Protein AF-A0A183HC62-F1 (afdb_monomer)

Secondary structure (DSSP, 8-state):
-PPPGGGGS-GGG----------TT-EEEEE--SSS-EEEEEE-SS-TT-EEEEEE-TT-EEEEEGGGGHHHHHTTSSEE-

pLDDT: mean 87.8, std 10.41, range [50.66, 97.88]

Structure (mmCIF, N/CA/C/O backbone):
data_AF-A0A183HC62-F1
#
_entry.id   AF-A0A183HC62-F1
#
loop_
_atom_site.group_PDB
_atom_site.id
_atom_site.type_symbol
_atom_site.label_atom_id
_atom_site.label_alt_id
_atom_site.label_comp_id
_atom_site.label_asym_id
_atom_site.label_entity_id
_atom_site.label_seq_id
_atom_site.pdbx_PDB_ins_code
_atom_site.Cartn_x
_atom_site.Cartn_y
_atom_site.Cartn_z
_atom_site.occupancy
_atom_site.B_iso_or_equiv
_atom_site.auth_seq_id
_atom_site.auth_comp_id
_atom_site.auth_asym_id
_atom_site.auth_atom_id
_atom_site.pdbx_PDB_model_num
ATOM 1 N N . MET A 1 1 ? -9.501 -11.568 -39.096 1.00 50.66 1 MET A N 1
ATOM 2 C CA . MET A 1 1 ? -8.403 -11.631 -38.112 1.00 50.66 1 MET A CA 1
ATOM 3 C C . MET A 1 1 ? -7.570 -10.389 -38.319 1.00 50.66 1 MET A C 1
ATOM 5 O O . MET A 1 1 ? -7.060 -10.208 -39.418 1.00 50.66 1 MET A O 1
ATOM 9 N N . GLU A 1 2 ? -7.538 -9.489 -37.344 1.00 54.34 2 GLU A N 1
ATOM 10 C CA . GLU A 1 2 ? -6.689 -8.301 -37.426 1.00 54.34 2 GLU A CA 1
ATOM 11 C C . GLU A 1 2 ? -5.229 -8.745 -37.299 1.00 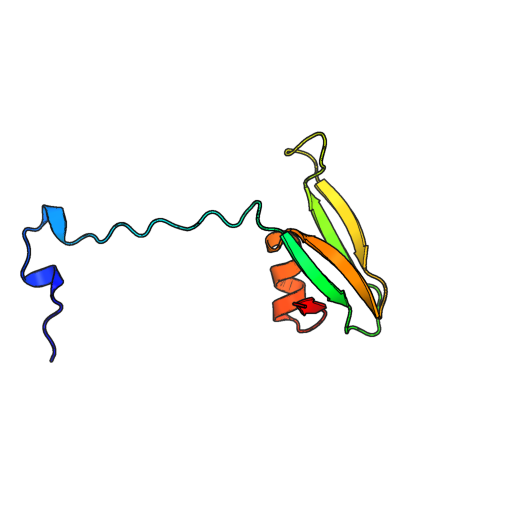54.34 2 GLU A C 1
ATOM 13 O O . GLU A 1 2 ? -4.842 -9.349 -36.302 1.00 54.34 2 GLU A O 1
ATOM 18 N N . THR A 1 3 ? -4.432 -8.525 -38.345 1.00 61.66 3 THR A N 1
ATOM 19 C CA . THR A 1 3 ? -2.984 -8.766 -38.306 1.00 61.66 3 THR A CA 1
ATOM 20 C C . THR A 1 3 ? -2.353 -7.824 -37.293 1.00 61.66 3 THR A C 1
ATOM 22 O O . THR A 1 3 ? -2.485 -6.604 -37.431 1.00 61.66 3 THR A O 1
ATOM 25 N N . ASN A 1 4 ? -1.661 -8.389 -36.304 1.00 79.00 4 ASN A N 1
ATOM 26 C CA . ASN A 1 4 ? -0.881 -7.652 -35.321 1.00 79.00 4 ASN A CA 1
ATOM 27 C C . ASN A 1 4 ? 0.103 -6.724 -36.056 1.00 79.00 4 ASN A C 1
ATOM 29 O O . ASN A 1 4 ? 0.893 -7.181 -36.882 1.00 79.00 4 ASN A O 1
ATOM 33 N N . PHE A 1 5 ? 0.051 -5.412 -35.797 1.00 82.81 5 PHE A N 1
ATOM 34 C CA . PHE A 1 5 ? 0.864 -4.442 -36.541 1.00 82.81 5 PHE A CA 1
ATOM 35 C C . PHE A 1 5 ? 2.375 -4.687 -36.376 1.00 82.81 5 PHE A C 1
ATOM 37 O O . PHE A 1 5 ? 3.153 -4.306 -37.251 1.00 82.81 5 PHE A O 1
ATOM 44 N N . LEU A 1 6 ? 2.779 -5.360 -35.292 1.00 81.44 6 LEU A N 1
ATOM 45 C CA . LEU A 1 6 ? 4.165 -5.745 -35.038 1.00 81.44 6 LEU A CA 1
ATOM 46 C C . LEU A 1 6 ? 4.700 -6.712 -36.104 1.00 81.44 6 LEU A C 1
ATOM 48 O O . LEU A 1 6 ? 5.882 -6.681 -36.416 1.00 81.44 6 LEU A O 1
ATOM 52 N N . GLU A 1 7 ? 3.847 -7.508 -36.751 1.00 85.12 7 GLU A N 1
ATOM 53 C CA . GLU A 1 7 ? 4.260 -8.412 -37.836 1.00 85.12 7 GLU A CA 1
ATOM 54 C C . GLU A 1 7 ? 4.647 -7.659 -39.122 1.00 85.12 7 GLU A C 1
ATOM 56 O O . GLU A 1 7 ? 5.270 -8.228 -40.016 1.00 85.12 7 GLU A O 1
ATOM 61 N N . ARG A 1 8 ? 4.302 -6.366 -39.223 1.00 86.62 8 ARG A N 1
ATOM 62 C CA . ARG A 1 8 ? 4.585 -5.511 -40.389 1.00 86.62 8 ARG A CA 1
ATOM 63 C C . ARG A 1 8 ? 5.887 -4.718 -40.272 1.00 86.62 8 ARG A C 1
ATOM 65 O O . ARG A 1 8 ? 6.259 -4.035 -41.224 1.00 86.62 8 ARG A O 1
ATOM 72 N N . ILE A 1 9 ? 6.563 -4.778 -39.127 1.00 87.19 9 ILE A N 1
ATOM 73 C CA . ILE A 1 9 ? 7.824 -4.070 -38.873 1.00 87.19 9 ILE A CA 1
ATOM 74 C C . ILE A 1 9 ? 9.002 -5.055 -38.776 1.00 87.19 9 ILE A C 1
ATOM 76 O O . ILE A 1 9 ? 8.795 -6.236 -38.479 1.00 87.19 9 ILE A O 1
ATOM 80 N N . PRO A 1 10 ? 10.244 -4.599 -39.046 1.00 88.12 10 PRO A N 1
ATOM 81 C CA . PRO A 1 10 ? 11.433 -5.448 -39.011 1.00 88.12 10 PRO A CA 1
ATOM 82 C C . PRO A 1 10 ? 11.560 -6.236 -37.698 1.00 88.12 10 PRO A C 1
ATOM 84 O O . PRO A 1 10 ? 11.272 -5.663 -36.647 1.00 88.12 10 PRO A O 1
ATOM 87 N N . PRO A 1 11 ? 12.054 -7.494 -37.716 1.00 84.31 11 PRO A N 1
ATOM 88 C CA . PRO A 1 11 ? 12.150 -8.359 -36.532 1.00 84.31 11 PRO A CA 1
ATOM 89 C C . PRO A 1 11 ? 12.810 -7.713 -35.305 1.00 84.31 11 PRO A C 1
ATOM 91 O O . PRO A 1 11 ? 12.417 -7.975 -34.171 1.00 84.31 11 PRO A O 1
ATOM 94 N N . SER A 1 12 ? 13.782 -6.824 -35.522 1.00 84.69 12 SER A N 1
ATOM 95 C CA . SER A 1 12 ? 14.477 -6.079 -34.467 1.00 84.69 12 SER A CA 1
ATOM 96 C C . SER A 1 12 ? 13.610 -5.039 -33.743 1.00 84.69 12 SER A C 1
ATOM 98 O O . SER A 1 12 ? 13.974 -4.618 -32.650 1.00 84.69 12 SER A O 1
ATOM 100 N N . LEU A 1 13 ? 12.478 -4.634 -34.327 1.00 83.75 13 LEU A N 1
ATOM 101 C CA . LEU A 1 13 ? 11.555 -3.617 -33.810 1.00 83.75 13 LEU A CA 1
ATOM 102 C C . LEU A 1 13 ? 10.204 -4.198 -33.367 1.00 83.75 13 LEU A C 1
ATOM 104 O O . LEU A 1 13 ? 9.353 -3.461 -32.884 1.00 83.75 13 LEU A O 1
ATOM 108 N N . GLN A 1 14 ? 10.000 -5.514 -33.482 1.00 87.81 14 GLN A N 1
ATOM 109 C CA . GLN A 1 14 ? 8.743 -6.177 -33.094 1.00 87.81 14 GLN A CA 1
ATOM 110 C C . GLN A 1 14 ? 8.521 -6.226 -31.575 1.00 87.81 14 GLN A C 1
ATOM 112 O O . GLN A 1 14 ? 7.480 -6.687 -31.113 1.00 87.81 14 GLN A O 1
ATOM 117 N N . ARG A 1 15 ? 9.497 -5.768 -30.783 1.00 82.88 15 ARG A N 1
ATOM 118 C CA . ARG A 1 15 ? 9.395 -5.674 -29.328 1.00 82.88 15 ARG A CA 1
ATOM 119 C C . ARG A 1 15 ? 9.066 -4.244 -28.939 1.00 82.88 15 ARG A C 1
ATOM 121 O O . ARG A 1 15 ? 9.883 -3.345 -29.120 1.00 82.88 15 ARG A O 1
ATOM 128 N N . LEU A 1 16 ? 7.890 -4.057 -28.357 1.00 79.50 16 LEU A N 1
ATOM 129 C CA . LEU A 1 16 ? 7.569 -2.824 -27.657 1.00 79.50 16 LEU A CA 1
ATOM 130 C C . LEU A 1 16 ? 8.308 -2.835 -26.313 1.00 79.50 16 LEU A C 1
ATOM 132 O O . LEU A 1 16 ? 8.163 -3.805 -25.565 1.00 79.50 16 LEU A O 1
ATOM 136 N N . PRO A 1 17 ? 9.110 -1.808 -25.988 1.00 75.50 17 PRO A N 1
ATOM 137 C CA . PRO A 1 17 ? 9.683 -1.693 -24.660 1.00 75.50 17 PRO A CA 1
ATOM 138 C C . PRO A 1 17 ? 8.546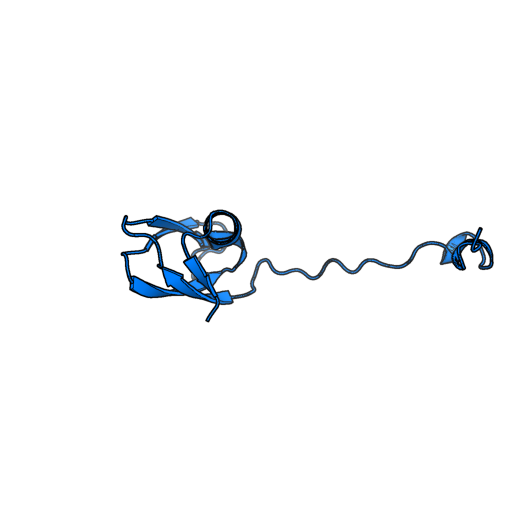 -1.486 -23.659 1.00 75.50 17 PRO A C 1
ATOM 140 O O . PRO A 1 17 ? 7.923 -0.429 -23.604 1.00 75.50 17 PRO A O 1
ATOM 143 N N . THR A 1 18 ? 8.267 -2.508 -22.858 1.00 72.94 18 THR A N 1
ATOM 144 C CA . THR A 1 18 ? 7.463 -2.362 -21.650 1.00 72.94 18 THR A CA 1
ATOM 145 C C . THR A 1 18 ? 8.383 -1.781 -20.589 1.00 72.94 18 THR A C 1
ATOM 147 O O . THR A 1 18 ? 9.071 -2.522 -19.887 1.00 72.94 18 THR A O 1
ATOM 150 N N . ALA A 1 19 ? 8.471 -0.454 -20.514 1.00 71.00 19 ALA A N 1
ATOM 151 C CA . ALA A 1 19 ? 9.046 0.176 -19.336 1.00 71.00 19 ALA A CA 1
ATOM 152 C C . ALA A 1 19 ? 8.121 -0.177 -18.166 1.00 71.00 19 ALA A C 1
ATOM 154 O O . ALA A 1 19 ? 7.033 0.382 -18.044 1.00 71.00 19 ALA A O 1
ATOM 155 N N . ALA A 1 20 ? 8.505 -1.178 -17.372 1.00 72.25 20 ALA A N 1
ATOM 156 C CA . ALA A 1 20 ? 7.837 -1.436 -16.111 1.00 72.25 20 ALA A CA 1
ATOM 157 C C . ALA A 1 20 ? 8.024 -0.175 -15.266 1.00 72.25 20 ALA A C 1
ATOM 159 O O . ALA A 1 20 ? 9.157 0.221 -14.988 1.00 72.25 20 ALA A O 1
ATOM 160 N N . LEU A 1 21 ? 6.921 0.500 -14.951 1.00 77.50 21 LEU A N 1
ATOM 161 C CA . LEU A 1 21 ? 6.963 1.637 -14.052 1.00 77.50 21 LEU A CA 1
ATOM 162 C C . LEU A 1 21 ? 7.334 1.099 -12.670 1.00 77.50 21 LEU A C 1
ATOM 164 O O . LEU A 1 21 ? 6.625 0.253 -12.126 1.00 77.50 21 LEU A O 1
ATOM 168 N N . ASP A 1 22 ? 8.460 1.554 -12.133 1.00 79.94 22 ASP A N 1
ATOM 169 C CA . ASP A 1 22 ? 8.866 1.191 -10.784 1.00 79.94 22 ASP A CA 1
ATOM 170 C C . ASP A 1 22 ? 7.992 1.943 -9.774 1.00 79.94 22 ASP A C 1
ATOM 172 O O . ASP A 1 22 ? 8.138 3.147 -9.578 1.00 79.94 22 ASP A O 1
ATOM 176 N N . MET A 1 23 ? 7.050 1.223 -9.1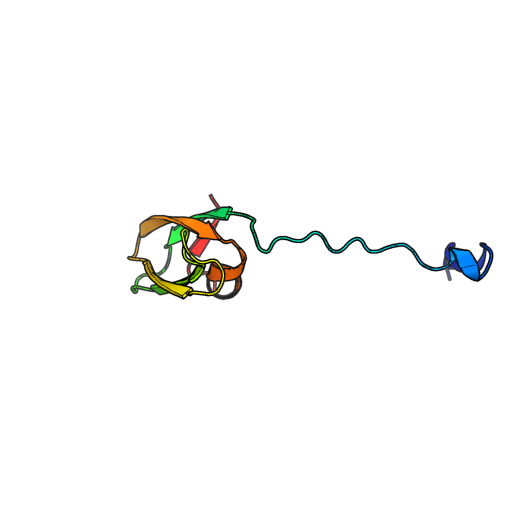65 1.00 79.69 23 MET A N 1
ATOM 177 C CA . MET A 1 23 ? 6.153 1.742 -8.129 1.00 79.69 23 MET A CA 1
ATOM 178 C C . MET A 1 23 ? 6.642 1.414 -6.711 1.00 79.69 23 MET A C 1
ATOM 180 O O . MET A 1 23 ? 5.908 1.637 -5.750 1.00 79.69 23 MET A O 1
ATOM 184 N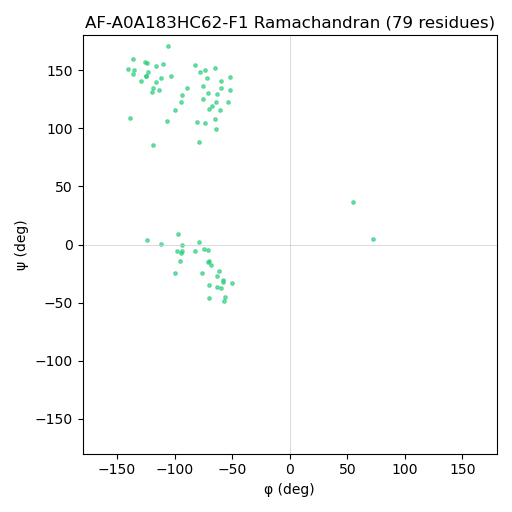 N . SER A 1 24 ? 7.862 0.884 -6.553 1.00 77.06 24 SER A N 1
ATOM 185 C CA . SER A 1 24 ? 8.402 0.482 -5.245 1.00 77.06 24 SER A CA 1
ATOM 186 C C . SER A 1 24 ? 8.451 1.634 -4.234 1.00 77.06 24 SER A C 1
ATOM 188 O O . SER A 1 24 ? 8.273 1.418 -3.035 1.00 77.06 24 SER A O 1
ATOM 190 N N . ALA A 1 25 ? 8.632 2.864 -4.723 1.00 75.56 25 ALA A N 1
ATOM 191 C CA . ALA A 1 25 ? 8.693 4.077 -3.915 1.00 75.56 25 ALA A CA 1
ATOM 192 C C . ALA A 1 25 ? 7.366 4.857 -3.846 1.00 75.56 25 ALA A C 1
ATOM 194 O O . ALA A 1 25 ? 7.287 5.843 -3.108 1.00 75.56 25 ALA A O 1
ATOM 195 N N . GLU A 1 26 ? 6.337 4.448 -4.595 1.00 88.19 26 GLU A N 1
ATOM 196 C CA . GLU A 1 26 ? 5.084 5.198 -4.680 1.00 88.19 26 GLU A CA 1
ATOM 197 C C . GLU A 1 26 ? 4.318 5.095 -3.359 1.00 88.19 26 GLU A C 1
ATOM 199 O O . GLU A 1 26 ? 4.119 4.006 -2.812 1.00 88.19 26 GLU A O 1
ATOM 204 N N . ARG A 1 27 ? 3.885 6.240 -2.826 1.00 91.44 27 ARG A N 1
ATOM 205 C CA . ARG A 1 27 ? 3.162 6.321 -1.554 1.00 91.44 27 ARG A CA 1
ATOM 206 C C . ARG A 1 27 ? 1.757 6.838 -1.775 1.00 91.44 27 ARG A C 1
ATOM 208 O O . ARG A 1 27 ? 1.538 7.785 -2.519 1.00 91.44 27 ARG A O 1
ATOM 215 N N . VAL A 1 28 ? 0.820 6.239 -1.060 1.00 94.62 28 VAL A N 1
ATOM 216 C CA . VAL A 1 28 ? -0.606 6.524 -1.166 1.00 94.62 28 VAL A CA 1
ATOM 217 C C . VAL A 1 28 ? -1.174 6.922 0.186 1.00 94.62 28 VAL A C 1
ATOM 219 O O . VAL A 1 28 ? -0.632 6.573 1.240 1.00 94.62 28 VAL A O 1
ATOM 222 N N . ILE A 1 29 ? -2.277 7.665 0.146 1.00 97.38 29 ILE A N 1
ATOM 223 C CA . ILE A 1 29 ? -3.098 7.939 1.320 1.00 97.38 29 ILE A CA 1
ATOM 224 C C . ILE A 1 29 ? -4.197 6.882 1.360 1.00 97.38 29 ILE A C 1
ATOM 226 O O . ILE A 1 29 ? -4.889 6.660 0.366 1.00 97.38 29 ILE A O 1
ATOM 230 N N . ILE A 1 30 ? -4.339 6.224 2.507 1.00 97.25 30 ILE A N 1
ATOM 231 C CA . ILE A 1 30 ? -5.358 5.199 2.719 1.00 97.25 30 ILE A CA 1
ATOM 232 C C . ILE A 1 30 ? -6.215 5.494 3.936 1.00 97.25 30 ILE A C 1
ATOM 234 O O . ILE A 1 30 ? -5.762 6.142 4.876 1.00 97.25 30 ILE A O 1
ATOM 238 N N . GLU A 1 31 ? -7.412 4.923 3.949 1.00 97.75 31 GLU A N 1
ATOM 239 C CA . GLU A 1 31 ? -8.249 4.773 5.135 1.00 97.75 31 GLU A CA 1
ATOM 240 C C . GLU A 1 31 ? -8.500 3.288 5.410 1.00 97.75 31 GLU A C 1
ATOM 242 O O . GLU A 1 31 ? -8.824 2.522 4.498 1.00 97.75 31 GLU A O 1
ATOM 247 N N . VAL A 1 32 ? -8.376 2.878 6.672 1.00 97.44 32 VAL A N 1
ATOM 248 C CA . VAL A 1 32 ? -8.651 1.503 7.107 1.00 97.44 32 VAL A CA 1
ATOM 249 C C . VAL A 1 32 ? -10.158 1.318 7.274 1.00 97.44 32 VAL A C 1
ATOM 251 O O . VAL A 1 32 ? -10.741 1.789 8.248 1.00 97.44 32 VAL A O 1
ATOM 254 N N . ASN A 1 33 ? -10.798 0.616 6.340 1.00 95.00 33 ASN A N 1
ATOM 255 C CA . ASN A 1 33 ? -12.237 0.329 6.381 1.00 95.00 33 ASN A CA 1
ATOM 256 C C . ASN A 1 33 ? -12.566 -1.025 7.046 1.00 95.00 33 ASN A C 1
ATOM 258 O O . ASN A 1 33 ? -13.742 -1.373 7.161 1.00 95.00 33 ASN A O 1
ATOM 262 N N . ASN A 1 34 ? -11.561 -1.783 7.504 1.00 93.75 34 ASN A N 1
ATOM 263 C CA . ASN A 1 34 ? -11.773 -3.000 8.285 1.00 93.75 34 ASN A CA 1
ATOM 264 C C . ASN A 1 34 ? -12.132 -2.697 9.755 1.00 93.75 34 ASN A C 1
ATOM 266 O O . ASN A 1 34 ? -11.639 -1.749 10.360 1.00 93.75 34 ASN A O 1
ATOM 270 N N . ASN A 1 35 ? -12.940 -3.568 10.365 1.00 91.88 35 ASN A N 1
ATOM 271 C CA . ASN A 1 35 ? -13.363 -3.490 11.768 1.00 91.88 35 ASN A CA 1
ATOM 272 C C . ASN A 1 35 ? -12.327 -4.068 12.750 1.00 91.88 35 ASN A C 1
ATOM 274 O O . ASN A 1 35 ? -12.533 -4.033 13.963 1.00 91.88 35 ASN A O 1
ATOM 278 N N . ARG A 1 36 ? -11.242 -4.660 12.239 1.00 92.56 36 ARG A N 1
ATOM 279 C CA . ARG A 1 36 ? -10.129 -5.210 13.023 1.00 92.56 36 ARG A CA 1
ATOM 280 C C . ARG A 1 36 ? -8.853 -4.441 12.711 1.00 92.56 36 ARG A C 1
ATOM 282 O O . ARG A 1 36 ? -8.720 -3.890 11.624 1.00 92.56 36 ARG A O 1
ATOM 289 N N . GLN A 1 37 ? -7.929 -4.430 13.668 1.00 93.06 37 GLN A N 1
ATOM 290 C CA . GLN A 1 37 ? -6.589 -3.897 13.453 1.00 93.06 37 GLN A CA 1
ATOM 291 C C . GLN A 1 37 ? -5.872 -4.721 12.381 1.00 93.06 37 GLN A C 1
ATOM 293 O O . GLN A 1 37 ? -5.832 -5.949 12.464 1.00 93.06 37 GLN A O 1
ATOM 298 N N . GLU A 1 38 ? -5.319 -4.027 11.393 1.00 95.94 38 GLU A N 1
ATOM 299 C CA . GLU A 1 38 ? -4.426 -4.589 10.385 1.00 95.94 38 GLU A CA 1
ATOM 300 C C . GLU A 1 38 ? -2.987 -4.157 10.669 1.00 95.94 38 GLU A C 1
ATOM 302 O O . GLU A 1 38 ? -2.727 -3.306 11.524 1.00 95.94 38 GLU A O 1
ATOM 307 N N . GLN A 1 39 ? -2.046 -4.751 9.946 1.00 95.81 39 GLN A N 1
ATOM 308 C CA . GLN A 1 39 ? -0.638 -4.388 10.001 1.00 95.81 39 GLN A CA 1
ATOM 309 C C . GLN A 1 39 ? -0.078 -4.324 8.588 1.00 95.81 39 GLN A C 1
ATOM 311 O O . GLN A 1 39 ? -0.485 -5.096 7.720 1.00 95.81 39 GLN A O 1
ATOM 316 N N . ALA A 1 40 ? 0.863 -3.414 8.372 1.00 94.19 40 ALA A N 1
ATOM 317 C CA . ALA A 1 40 ? 1.612 -3.320 7.129 1.00 94.19 40 ALA A CA 1
ATOM 318 C C . ALA A 1 40 ? 3.109 -3.278 7.424 1.00 94.19 40 ALA A C 1
ATOM 320 O O . ALA A 1 40 ? 3.554 -2.628 8.372 1.00 94.19 40 ALA A O 1
ATOM 321 N N . VAL A 1 41 ? 3.882 -3.968 6.592 1.00 93.44 41 VAL A N 1
ATOM 322 C CA . VAL A 1 41 ? 5.344 -3.940 6.636 1.00 93.44 41 VAL A CA 1
ATOM 323 C C . VAL A 1 41 ? 5.820 -2.888 5.648 1.00 93.44 41 VAL A C 1
ATOM 325 O O . VAL A 1 41 ? 5.467 -2.941 4.469 1.00 93.44 41 VAL A O 1
ATOM 328 N N . ILE A 1 42 ? 6.577 -1.906 6.130 1.00 90.56 42 ILE A N 1
ATOM 329 C CA . ILE A 1 42 ? 7.062 -0.795 5.314 1.00 90.56 42 ILE A CA 1
ATOM 330 C C . ILE A 1 42 ? 8.584 -0.681 5.408 1.00 90.56 42 ILE A C 1
ATOM 332 O O . ILE A 1 42 ? 9.117 -0.853 6.508 1.00 90.56 42 ILE A O 1
ATOM 336 N N . PRO A 1 43 ? 9.267 -0.293 4.317 1.00 87.25 43 PRO A N 1
ATOM 337 C CA . PRO A 1 43 ? 10.687 0.021 4.364 1.00 87.25 43 PRO A CA 1
ATOM 338 C C . PRO A 1 43 ? 10.958 1.176 5.330 1.00 87.25 43 PRO A C 1
ATOM 340 O O . PRO A 1 43 ? 10.190 2.152 5.405 1.00 87.25 43 PRO A O 1
ATOM 343 N N . GLU A 1 44 ? 12.051 1.080 6.075 1.00 81.06 44 GLU A N 1
ATOM 344 C CA . GLU A 1 44 ? 12.475 2.110 7.011 1.00 81.06 44 GLU A CA 1
ATOM 345 C C . GLU A 1 44 ? 13.043 3.338 6.274 1.00 81.06 44 GLU A C 1
ATOM 347 O O . GLU A 1 44 ? 13.572 3.259 5.168 1.00 81.06 44 GLU A O 1
ATOM 352 N N . MET A 1 45 ? 12.899 4.530 6.867 1.00 69.88 45 MET A N 1
ATOM 353 C CA . MET A 1 45 ? 13.3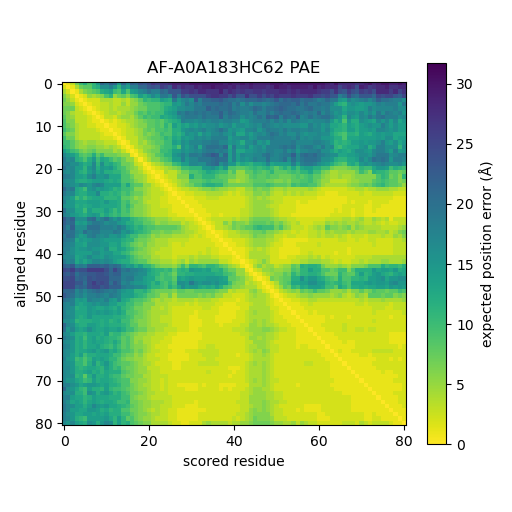10 5.782 6.203 1.00 69.88 45 MET A CA 1
ATOM 354 C C . MET A 1 45 ? 14.827 5.999 6.209 1.00 69.88 45 MET A C 1
ATOM 356 O O . MET A 1 45 ? 15.340 6.753 5.386 1.00 69.88 45 MET A O 1
ATOM 360 N N . THR A 1 46 ? 15.530 5.390 7.163 1.00 73.50 46 THR A N 1
ATOM 361 C CA . THR A 1 46 ? 16.976 5.554 7.372 1.00 73.50 46 THR A CA 1
ATOM 362 C C . THR A 1 46 ? 17.797 4.418 6.781 1.00 73.50 46 THR A C 1
ATOM 364 O O . THR A 1 46 ? 18.963 4.630 6.462 1.00 73.50 46 THR A O 1
ATOM 367 N N .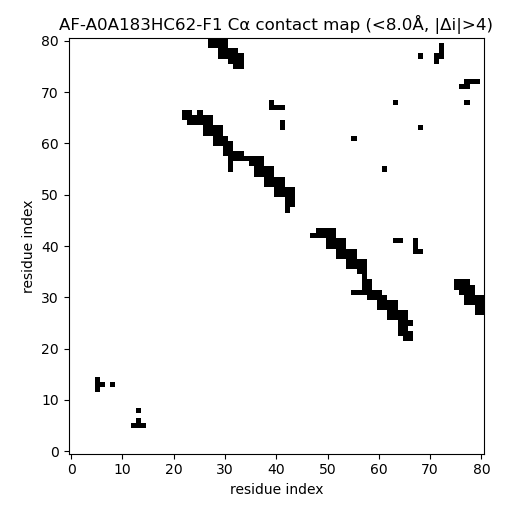 ASP A 1 47 ? 17.194 3.244 6.618 1.00 75.81 47 ASP A N 1
ATOM 368 C CA . ASP A 1 47 ? 17.809 2.076 6.005 1.00 75.81 47 ASP A CA 1
ATOM 369 C C . ASP A 1 47 ? 16.768 1.399 5.107 1.00 75.81 47 ASP A C 1
ATOM 371 O O . ASP A 1 47 ? 15.784 0.838 5.572 1.00 75.81 47 ASP A O 1
ATOM 375 N N . MET A 1 48 ? 16.958 1.496 3.791 1.00 68.62 48 MET A N 1
ATOM 376 C CA . MET A 1 48 ? 16.023 0.907 2.824 1.00 68.62 48 MET A CA 1
ATOM 377 C C . MET A 1 48 ? 16.134 -0.621 2.739 1.00 68.62 48 MET A C 1
ATOM 379 O O . MET A 1 48 ? 15.376 -1.239 1.995 1.00 68.62 48 MET A O 1
ATOM 383 N N . LEU A 1 49 ? 17.088 -1.228 3.454 1.00 76.62 49 LEU A N 1
ATOM 384 C CA . LEU A 1 49 ? 17.216 -2.678 3.591 1.00 76.62 49 LEU A CA 1
ATOM 385 C C . LEU A 1 49 ? 16.527 -3.205 4.854 1.00 76.62 49 LEU A C 1
ATOM 387 O O . LEU A 1 49 ? 16.460 -4.423 5.032 1.00 76.62 49 LEU A O 1
ATOM 391 N N . SER A 1 50 ? 16.039 -2.320 5.728 1.00 83.62 50 SER A N 1
ATOM 392 C CA . SER A 1 50 ? 15.279 -2.697 6.911 1.00 83.62 5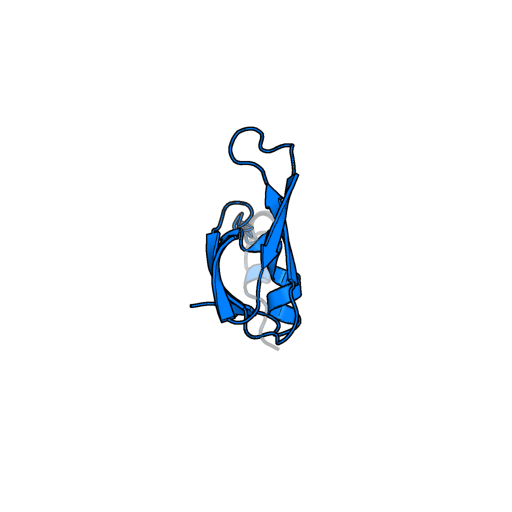0 SER A CA 1
ATOM 393 C C . SER A 1 50 ? 13.788 -2.448 6.710 1.00 83.62 50 SER A C 1
ATOM 395 O O . SER A 1 50 ? 13.347 -1.481 6.085 1.00 83.62 50 SER A O 1
ATOM 397 N N . ASP A 1 51 ? 13.007 -3.345 7.299 1.00 89.00 51 ASP A N 1
ATOM 398 C CA . ASP A 1 51 ? 11.557 -3.286 7.314 1.00 89.00 51 ASP A CA 1
ATOM 399 C C . ASP A 1 51 ? 11.064 -3.013 8.733 1.00 89.00 51 ASP A C 1
ATOM 401 O O . ASP A 1 51 ? 11.584 -3.555 9.713 1.00 89.00 51 ASP A O 1
ATOM 405 N N . ARG A 1 52 ? 9.996 -2.221 8.849 1.00 90.00 52 ARG A N 1
ATOM 406 C CA . ARG A 1 52 ? 9.266 -2.026 10.104 1.00 90.00 52 ARG A CA 1
ATOM 407 C C . ARG A 1 52 ? 7.788 -2.339 9.936 1.00 90.00 52 ARG A C 1
ATOM 409 O O . ARG A 1 52 ? 7.185 -2.046 8.908 1.00 90.00 52 ARG A O 1
ATOM 416 N N . THR A 1 53 ? 7.187 -2.893 10.983 1.00 93.94 53 THR A N 1
ATOM 417 C CA . THR A 1 53 ? 5.741 -3.133 11.027 1.00 93.94 53 THR A CA 1
ATOM 418 C C . THR A 1 53 ? 5.025 -1.911 11.591 1.00 93.94 53 THR A C 1
ATOM 420 O O . THR A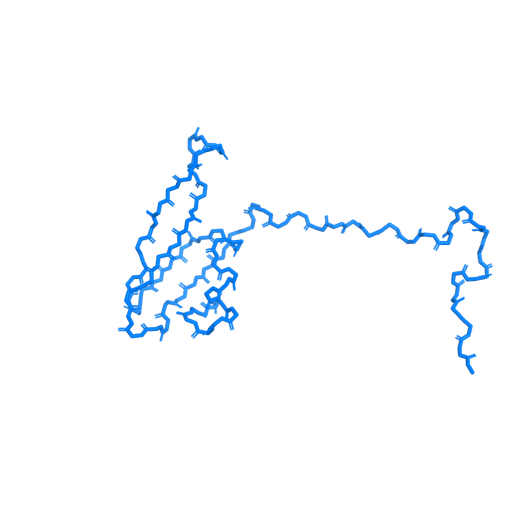 1 53 ? 5.455 -1.341 12.594 1.00 93.94 53 THR A O 1
ATOM 423 N N . VAL A 1 54 ? 3.937 -1.508 10.943 1.00 93.75 54 VAL A N 1
ATOM 424 C CA . VAL A 1 54 ? 3.074 -0.402 11.358 1.00 93.75 54 VAL A CA 1
ATOM 425 C C . VAL A 1 54 ? 1.672 -0.937 11.610 1.00 93.75 54 VAL A C 1
ATOM 427 O O . VAL A 1 54 ? 1.113 -1.642 10.771 1.00 93.75 54 VAL A O 1
ATOM 430 N N . ASP A 1 55 ? 1.106 -0.580 12.760 1.00 96.50 55 ASP A N 1
ATOM 431 C CA . ASP A 1 55 ? -0.282 -0.882 13.090 1.00 96.50 55 ASP A CA 1
ATOM 432 C C . ASP A 1 55 ? -1.240 0.045 12.335 1.00 96.50 55 ASP A C 1
ATOM 434 O O . ASP A 1 55 ? -1.048 1.263 12.278 1.00 96.50 55 ASP A O 1
ATOM 438 N N . LEU A 1 56 ? -2.313 -0.540 11.805 1.00 96.75 56 LEU A N 1
ATOM 439 C CA . LEU A 1 56 ? -3.368 0.128 11.049 1.00 96.75 56 LEU A CA 1
ATOM 440 C C . LEU A 1 56 ? -4.716 -0.050 11.779 1.00 96.75 56 LEU A C 1
ATOM 442 O O . LEU A 1 56 ? -5.456 -1.000 11.504 1.00 96.75 56 LEU A O 1
ATOM 446 N N . PRO A 1 57 ? -5.048 0.824 12.752 1.00 97.50 57 PRO A N 1
ATOM 447 C CA . PRO A 1 57 ? -6.310 0.748 13.486 1.00 97.50 57 PRO A CA 1
ATOM 448 C C . PRO A 1 57 ? -7.544 1.000 12.598 1.00 97.50 57 PRO A C 1
ATOM 450 O O . PRO A 1 57 ? -7.456 1.784 11.650 1.00 97.50 57 PRO A O 1
ATOM 453 N N . PRO A 1 58 ? -8.720 0.438 12.929 1.00 97.88 58 PRO A N 1
ATOM 454 C CA . PRO A 1 58 ? -9.974 0.733 12.231 1.00 97.88 58 PRO A CA 1
ATOM 455 C C . PRO A 1 58 ? -10.269 2.237 12.118 1.00 97.88 58 PRO A C 1
ATOM 457 O O . PRO A 1 58 ? -10.161 2.968 13.104 1.00 97.88 58 PRO A O 1
ATOM 460 N N . GLY A 1 59 ? -10.652 2.702 10.926 1.00 96.75 59 GLY A N 1
ATOM 461 C CA . GLY A 1 59 ? -11.016 4.097 10.645 1.00 96.75 59 GLY A CA 1
ATOM 462 C C . GLY A 1 59 ? -9.850 5.092 10.626 1.00 96.75 59 GLY A C 1
ATOM 463 O O . GLY A 1 59 ? -10.075 6.295 10.510 1.00 96.75 59 GLY A O 1
ATOM 464 N N . SER A 1 60 ? -8.607 4.627 10.765 1.00 97.62 60 SER A N 1
ATOM 465 C CA . SER A 1 60 ? -7.428 5.496 10.721 1.00 97.62 60 SER A CA 1
ATOM 466 C C . SER A 1 60 ? -6.984 5.797 9.286 1.00 97.62 60 SER A C 1
ATOM 468 O O . SER A 1 60 ? -7.246 5.019 8.367 1.00 97.62 60 SER A O 1
ATOM 470 N N . ILE A 1 61 ? -6.300 6.932 9.107 1.00 97.62 61 ILE A N 1
ATOM 471 C CA . ILE A 1 61 ? -5.765 7.393 7.820 1.00 97.62 61 ILE A CA 1
ATOM 472 C C . ILE A 1 61 ? -4.237 7.374 7.871 1.00 97.62 61 ILE A C 1
ATOM 474 O O . ILE A 1 61 ? -3.650 7.873 8.831 1.00 97.62 61 ILE A O 1
ATOM 478 N N . HIS A 1 62 ? -3.596 6.829 6.835 1.00 96.25 62 HIS A N 1
ATOM 479 C CA . HIS A 1 62 ? -2.139 6.655 6.779 1.00 96.25 62 HIS A CA 1
ATOM 480 C C . HIS A 1 62 ? -1.558 7.063 5.431 1.00 96.25 62 HIS A C 1
ATOM 482 O O . HIS A 1 62 ? -2.204 6.904 4.400 1.00 96.25 62 HIS A O 1
ATOM 488 N N . PHE A 1 63 ? -0.308 7.531 5.450 1.00 94.81 63 PHE A N 1
ATOM 489 C CA . PHE A 1 63 ? 0.507 7.759 4.256 1.00 94.81 63 PHE A CA 1
ATOM 490 C C . PHE A 1 63 ? 1.589 6.679 4.159 1.00 94.81 63 PHE A C 1
ATOM 492 O O . PHE A 1 63 ? 2.545 6.668 4.942 1.00 94.81 63 PHE A O 1
ATOM 499 N N . ILE A 1 64 ? 1.422 5.742 3.228 1.00 93.00 64 ILE A N 1
ATOM 500 C CA . ILE A 1 64 ? 2.132 4.457 3.240 1.00 93.00 64 ILE A CA 1
ATOM 501 C C . ILE A 1 64 ? 2.558 4.033 1.826 1.00 93.00 64 ILE A C 1
ATOM 503 O O . ILE A 1 64 ? 1.893 4.421 0.866 1.00 93.00 64 ILE A O 1
ATOM 507 N N . PRO A 1 65 ? 3.657 3.274 1.650 1.00 92.94 65 PRO A N 1
ATOM 508 C CA . PRO 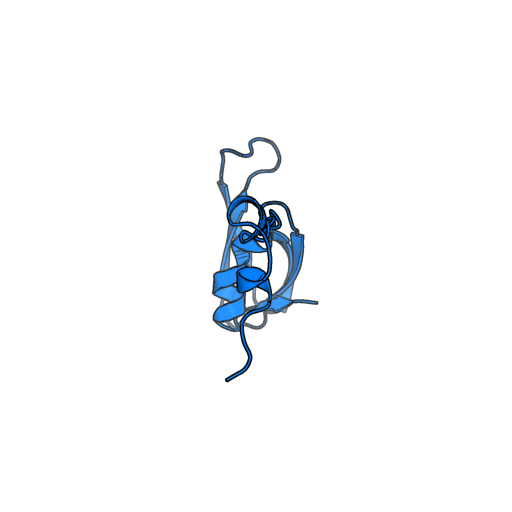A 1 65 ? 4.019 2.742 0.339 1.00 92.94 65 PRO A CA 1
ATOM 509 C C . PRO A 1 65 ? 2.916 1.843 -0.221 1.00 92.94 65 PRO A C 1
ATOM 511 O O . PRO A 1 65 ? 2.399 0.984 0.492 1.00 92.94 65 PRO A O 1
ATOM 514 N N . PHE A 1 66 ? 2.578 2.019 -1.496 1.00 93.31 66 PHE A N 1
ATOM 515 C CA . PHE A 1 66 ? 1.564 1.210 -2.170 1.00 93.31 66 PHE A CA 1
ATOM 516 C C . PHE A 1 66 ? 1.869 -0.299 -2.115 1.00 93.31 66 PHE A C 1
ATOM 518 O O . PHE A 1 66 ? 0.965 -1.056 -1.752 1.00 93.31 66 PHE A O 1
ATOM 525 N N . PRO A 1 67 ? 3.113 -0.766 -2.368 1.00 92.75 67 PRO A N 1
ATOM 526 C CA . PRO A 1 67 ? 3.422 -2.195 -2.290 1.00 92.75 67 PRO A CA 1
ATOM 527 C C . PRO A 1 67 ? 3.118 -2.810 -0.917 1.00 92.75 67 PRO A C 1
ATOM 529 O O . PRO A 1 67 ? 2.697 -3.957 -0.837 1.00 92.75 67 PRO A O 1
ATOM 532 N N . SER A 1 68 ? 3.265 -2.032 0.159 1.00 93.44 68 SER A N 1
ATOM 533 C CA . SER A 1 68 ? 3.019 -2.477 1.535 1.00 93.44 68 SER A CA 1
ATOM 534 C C . SER A 1 68 ? 1.542 -2.700 1.869 1.00 93.44 68 SER A C 1
ATOM 536 O O . SER A 1 68 ? 1.239 -3.286 2.906 1.00 93.44 68 SER A O 1
ATOM 538 N N . ILE A 1 69 ? 0.620 -2.202 1.038 1.00 95.00 69 ILE A N 1
ATOM 539 C CA . ILE A 1 69 ? -0.830 -2.291 1.265 1.00 95.00 69 ILE A CA 1
ATOM 540 C C . ILE A 1 69 ? -1.587 -2.961 0.118 1.00 95.00 69 ILE A C 1
ATOM 542 O O . ILE A 1 69 ? -2.813 -3.026 0.182 1.00 95.00 69 ILE A O 1
ATOM 546 N N . ALA A 1 70 ? -0.893 -3.461 -0.909 1.00 94.62 70 ALA A N 1
ATOM 547 C CA . ALA A 1 70 ? -1.518 -4.050 -2.092 1.00 94.62 70 ALA A CA 1
ATOM 548 C C . ALA A 1 70 ? -2.460 -5.208 -1.718 1.00 94.62 70 ALA A C 1
ATOM 550 O O . ALA A 1 70 ? -3.636 -5.179 -2.073 1.00 94.62 70 ALA A O 1
ATOM 551 N N . ASP A 1 71 ? -1.996 -6.138 -0.880 1.00 95.62 71 ASP A N 1
ATOM 552 C CA . ASP A 1 71 ? -2.802 -7.270 -0.403 1.00 95.62 71 ASP A CA 1
ATOM 553 C C . ASP A 1 71 ? -4.017 -6.818 0.428 1.00 95.62 71 ASP A C 1
ATOM 555 O O . ASP A 1 71 ? -5.103 -7.395 0.347 1.00 95.62 71 ASP A O 1
ATOM 559 N N . LEU A 1 72 ? -3.860 -5.761 1.235 1.00 96.56 72 LEU A N 1
ATOM 560 C CA . LEU A 1 72 ? -4.953 -5.202 2.038 1.00 96.56 72 LEU A CA 1
ATOM 561 C C . LEU A 1 72 ? -5.996 -4.509 1.156 1.00 96.56 72 LEU A C 1
ATOM 563 O O . LEU A 1 72 ? -7.189 -4.559 1.466 1.00 96.56 72 LEU A O 1
ATOM 567 N N . LEU A 1 73 ? -5.553 -3.871 0.072 1.00 95.88 73 LEU A N 1
ATOM 568 C CA . LEU A 1 73 ? -6.416 -3.225 -0.908 1.00 95.88 73 LEU A CA 1
ATOM 569 C C . LEU A 1 73 ? -7.191 -4.270 -1.720 1.00 95.88 73 LEU A C 1
ATOM 571 O O . LEU A 1 73 ? -8.409 -4.154 -1.841 1.00 95.88 73 LEU A O 1
ATOM 575 N N . GLU A 1 74 ? -6.524 -5.326 -2.197 1.00 96.81 74 GLU A N 1
ATOM 576 C CA . GLU A 1 74 ? -7.168 -6.457 -2.880 1.00 96.81 74 GLU A CA 1
ATOM 577 C C . GLU A 1 74 ? -8.197 -7.160 -1.983 1.00 96.81 74 GLU A C 1
ATOM 579 O O . GLU A 1 74 ? -9.280 -7.532 -2.436 1.00 96.81 74 GLU A O 1
ATOM 584 N N . ALA A 1 75 ? -7.903 -7.277 -0.684 1.00 96.50 75 ALA A N 1
ATOM 585 C CA . ALA A 1 75 ? -8.813 -7.837 0.312 1.00 96.50 75 ALA A CA 1
ATOM 586 C C . ALA A 1 75 ? -9.917 -6.867 0.786 1.00 96.50 75 ALA A C 1
ATOM 588 O O . ALA A 1 75 ? -10.703 -7.234 1.663 1.00 96.50 75 ALA A O 1
ATOM 589 N N . ASN A 1 76 ? -9.988 -5.643 0.244 1.00 96.31 76 ASN A N 1
ATOM 590 C CA . ASN A 1 76 ? -10.941 -4.596 0.633 1.00 96.31 76 ASN A CA 1
ATOM 591 C C . ASN A 1 76 ? -10.921 -4.265 2.145 1.00 96.31 76 ASN A C 1
ATOM 593 O O . ASN A 1 76 ? -11.961 -4.009 2.754 1.00 96.31 76 ASN A O 1
ATOM 597 N N . LYS A 1 77 ? -9.730 -4.303 2.757 1.00 97.31 77 LYS A N 1
ATOM 598 C CA . LYS A 1 77 ? -9.472 -3.950 4.169 1.00 97.31 77 LYS A CA 1
ATOM 599 C C . LYS A 1 77 ? -9.000 -2.508 4.365 1.00 97.31 77 LYS A C 1
ATOM 601 O O . LYS A 1 77 ? -8.986 -2.001 5.492 1.00 97.31 77 LYS A O 1
ATOM 606 N N . VAL A 1 78 ? -8.605 -1.864 3.271 1.00 96.94 78 VAL A N 1
ATOM 607 C CA . VAL A 1 78 ? -8.291 -0.438 3.180 1.00 96.94 78 VAL A CA 1
ATOM 608 C C . VAL A 1 78 ? -8.912 0.126 1.900 1.00 96.94 78 VAL A C 1
ATOM 610 O O . VAL A 1 78 ? -9.180 -0.625 0.961 1.00 96.94 78 VAL A O 1
ATOM 613 N N . ARG A 1 79 ? -9.107 1.445 1.830 1.00 97.12 79 ARG A N 1
ATOM 614 C CA . ARG A 1 79 ? -9.391 2.152 0.569 1.00 97.12 79 ARG A CA 1
ATOM 615 C C . ARG A 1 79 ? -8.365 3.243 0.311 1.00 97.12 79 ARG A C 1
ATOM 617 O O . ARG A 1 79 ? -7.885 3.860 1.258 1.00 97.12 79 ARG A O 1
ATOM 624 N N . LEU A 1 80 ? -8.087 3.498 -0.964 1.00 96.75 80 LEU A N 1
ATOM 625 C CA . LEU A 1 80 ? -7.345 4.681 -1.401 1.00 96.75 80 LEU A CA 1
ATOM 626 C C . LEU A 1 80 ? -8.231 5.930 -1.250 1.00 96.75 80 LEU A C 1
ATOM 628 O O . LEU A 1 80 ? -9.443 5.848 -1.483 1.00 96.75 80 LEU A O 1
ATOM 632 N N . LEU A 1 81 ? -7.623 7.053 -0.860 1.00 94.94 81 LEU A N 1
ATOM 633 C CA . LEU A 1 81 ? -8.255 8.375 -0.773 1.00 94.94 81 LEU A CA 1
ATOM 634 C C . LEU A 1 81 ? -7.767 9.315 -1.880 1.00 94.94 81 LEU A C 1
ATOM 636 O O . LEU A 1 81 ? -6.573 9.226 -2.244 1.00 94.94 81 LEU A O 1
#

Solvent-accessible surface area (backbone atoms only — not comparable to full-atom values): 5040 Å² total; per-residue (Å²): 130,85,76,62,70,49,80,80,45,62,81,91,64,49,64,77,84,77,75,76,76,83,51,82,81,40,66,41,46,34,35,26,70,29,95,55,73,45,74,35,58,40,70,37,96,89,41,81,90,41,73,42,81,44,82,41,49,53,74,40,75,48,82,42,47,43,72,44,40,46,71,40,45,76,67,64,37,34,43,81,109

Sequence (81 aa):
METNFLERIPPSLQRLPTAALDMSAERVIIEVNNNRQEQAVIPEMTDMLSDRTVDLPPGSIHFIPFPSIADLLEANKVRLL

InterPro domains:
  IPR031633 DNA replication complex GINS protein SLD5, C-terminal [PF16922] (28-81)
  IPR031633 DNA replication complex GINS protein SLD5, C-terminal [cd21692] (26-81)

Radius of gyration: 19.49 Å; Cα contacts (8 Å, |Δi|>4): 117; chains: 1; bounding box: 31×20×54 Å

Mean predicted aligned error: 8.34 Å

Organism: NCBI:txid387005

Foldseek 3Di:
DDPDVLVVDDPVRSDDDPPPPPQQPPKFKKFFQDQDKDKWWAQDPVHNVDIDIDIHHHGDIDTGRCVRCVVVVVVVRMDTD

Nearest PDB structures (foldseek):
  8ouw-assembly1_D  TM=8.081E-01  e=5.211E-07  Caenorhabditis elegans
  2e9x-assembly1_D  TM=7.061E-01  e=1.010E-05  Homo sapiens
  7pfo-assembly1_G  TM=7.034E-01  e=3.145E-05  Homo sapiens
  2et1-assembly1_A  TM=5.897E-01  e=1.837E+00  Hordeum vulgare
  2ete-assembly1_A  TM=5.823E-01  e=1.957E+00  Hordeum vulgare